Protein AF-A0A359D3Y2-F1 (afdb_monomer)

pLDDT: mean 95.94, std 5.7, range [54.62, 98.75]

Mean predicted aligned error: 2.96 Å

Solvent-accessible surface area (backbone atoms only — not comparable to full-atom values): 4775 Å² total; per-residue (Å²): 116,80,87,49,49,75,60,53,54,54,51,44,54,55,52,54,60,51,50,74,80,44,93,43,76,46,74,26,32,76,93,41,32,72,60,50,57,73,70,41,60,89,85,48,44,74,43,78,40,84,67,96,68,94,54,58,86,81,75,44,64,54,75,45,71,41,87,90,79,68,49,75,50,70,91

Foldseek 3Di:
DVVCVVVLVVVQVVQQVVVVPDAAEAEDAPVCQVVNCVSHDVRHHYDHDDDPDDPCVVVPWDWDADPVPRDIDTD

Structure (mmCIF, N/CA/C/O backbone):
data_AF-A0A359D3Y2-F1
#
_entry.id   AF-A0A359D3Y2-F1
#
loop_
_atom_site.group_PDB
_atom_site.id
_atom_site.type_symbol
_atom_site.label_atom_id
_atom_site.label_alt_id
_atom_site.label_comp_id
_atom_site.label_asym_id
_atom_site.label_entity_id
_atom_site.label_seq_id
_atom_site.pdbx_PDB_ins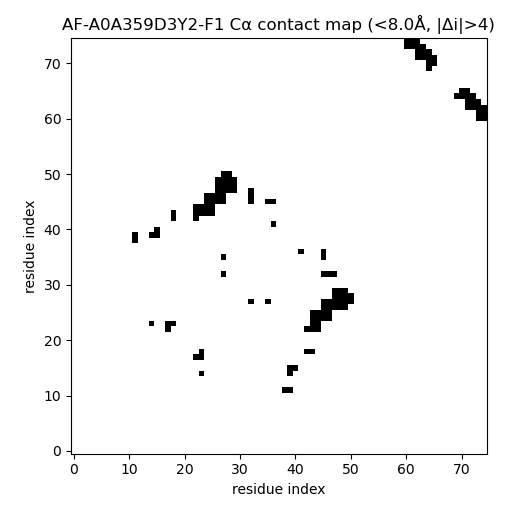_code
_atom_site.Cartn_x
_atom_site.Cartn_y
_atom_site.Cartn_z
_atom_site.occupancy
_atom_site.B_iso_or_equiv
_atom_site.auth_seq_id
_atom_site.auth_comp_id
_atom_site.auth_asym_id
_atom_site.auth_atom_id
_atom_site.pdbx_PDB_model_num
ATOM 1 N N . ARG A 1 1 ? 19.691 2.238 -7.007 1.00 54.62 1 ARG A N 1
ATOM 2 C CA . ARG A 1 1 ? 20.428 0.943 -6.993 1.00 54.62 1 ARG A CA 1
ATOM 3 C C . ARG A 1 1 ? 19.435 -0.198 -7.244 1.00 54.62 1 ARG A C 1
ATOM 5 O O . ARG A 1 1 ? 18.349 -0.139 -6.679 1.00 54.62 1 ARG A O 1
ATOM 12 N N . ASN A 1 2 ? 19.764 -1.175 -8.101 1.00 82.44 2 ASN A N 1
ATOM 13 C CA . ASN A 1 2 ? 18.989 -2.407 -8.374 1.00 82.44 2 ASN A CA 1
ATOM 14 C C . ASN A 1 2 ? 17.465 -2.238 -8.556 1.00 82.44 2 ASN A C 1
ATOM 16 O O . ASN A 1 2 ? 16.715 -3.101 -8.119 1.00 82.44 2 ASN A O 1
ATOM 20 N N . GLY A 1 3 ? 16.981 -1.118 -9.108 1.00 87.12 3 GLY A N 1
ATOM 21 C CA . GLY A 1 3 ? 15.539 -0.862 -9.267 1.00 87.12 3 GLY A CA 1
ATOM 22 C C . GLY A 1 3 ? 14.701 -1.052 -7.990 1.00 87.12 3 GLY A C 1
ATOM 23 O O . GLY A 1 3 ? 13.584 -1.550 -8.080 1.00 87.12 3 GLY A O 1
ATOM 24 N N . ALA A 1 4 ? 15.264 -0.749 -6.811 1.00 93.12 4 ALA A N 1
ATOM 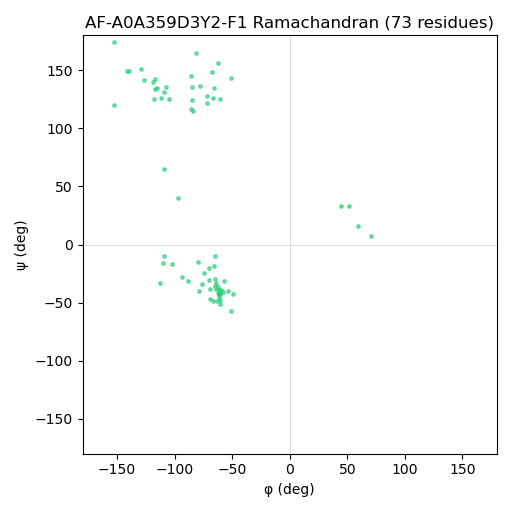25 C CA . ALA A 1 4 ? 14.641 -0.936 -5.493 1.00 93.12 4 ALA A CA 1
ATOM 26 C C . ALA A 1 4 ? 14.235 -2.385 -5.138 1.00 93.12 4 ALA A C 1
ATOM 28 O O . ALA A 1 4 ? 13.495 -2.595 -4.181 1.00 93.12 4 ALA A O 1
ATOM 29 N N . LYS A 1 5 ? 14.740 -3.406 -5.847 1.00 96.00 5 LYS A N 1
ATOM 30 C CA . LYS A 1 5 ? 14.347 -4.814 -5.637 1.00 96.00 5 LYS A CA 1
ATOM 31 C C . LYS A 1 5 ? 14.477 -5.319 -4.189 1.00 96.00 5 LYS A C 1
ATOM 33 O O . LYS A 1 5 ? 13.550 -5.996 -3.751 1.00 96.00 5 LYS A O 1
ATOM 38 N N . PRO A 1 6 ? 15.525 -4.969 -3.413 1.00 96.69 6 PRO A N 1
ATOM 39 C CA . PRO A 1 6 ? 15.577 -5.340 -1.998 1.00 96.69 6 PRO A CA 1
ATOM 40 C C . PRO A 1 6 ? 14.409 -4.768 -1.180 1.00 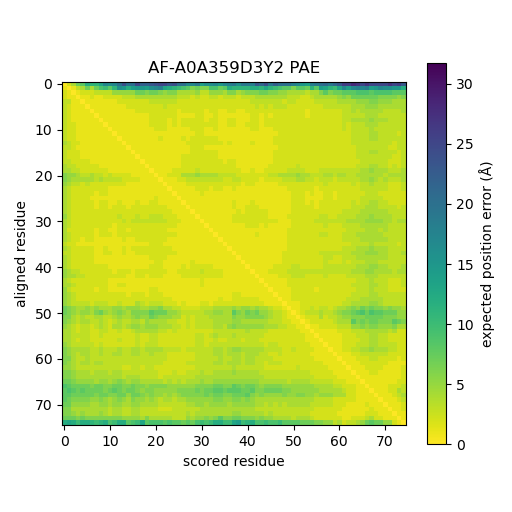96.69 6 PRO A C 1
ATOM 42 O O . PRO A 1 6 ? 13.801 -5.492 -0.403 1.00 96.69 6 PRO A O 1
ATOM 45 N N . ALA A 1 7 ? 14.041 -3.502 -1.407 1.00 96.38 7 ALA A N 1
ATOM 46 C CA . ALA A 1 7 ? 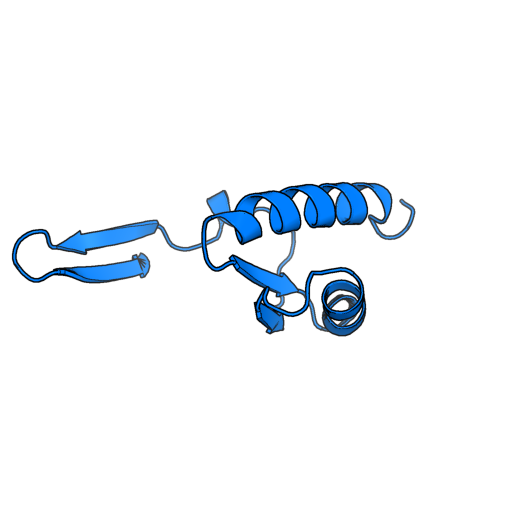12.916 -2.866 -0.722 1.00 96.38 7 ALA A CA 1
ATOM 47 C C . ALA A 1 7 ? 11.569 -3.458 -1.164 1.00 96.38 7 ALA A C 1
ATOM 49 O O . ALA A 1 7 ? 10.693 -3.672 -0.334 1.00 96.38 7 ALA A O 1
ATOM 50 N N . GLN A 1 8 ? 11.415 -3.790 -2.453 1.00 97.31 8 GLN A N 1
ATOM 51 C CA . GLN A 1 8 ? 10.207 -4.456 -2.955 1.00 97.31 8 GLN A CA 1
ATOM 52 C C . GLN A 1 8 ? 9.953 -5.788 -2.240 1.00 97.31 8 GLN A C 1
ATOM 54 O O . GLN A 1 8 ? 8.812 -6.070 -1.891 1.00 97.31 8 GLN A O 1
ATOM 59 N N . LYS A 1 9 ? 11.004 -6.578 -1.979 1.00 98.00 9 LYS A N 1
ATOM 60 C CA . LYS A 1 9 ? 10.878 -7.844 -1.243 1.00 98.00 9 LYS A CA 1
ATOM 61 C C . LYS A 1 9 ? 10.322 -7.626 0.169 1.00 98.00 9 LYS A C 1
ATOM 63 O O . LYS A 1 9 ? 9.368 -8.295 0.549 1.00 98.00 9 LYS A O 1
ATOM 68 N N . VAL A 1 10 ? 10.867 -6.653 0.902 1.00 98.31 10 VAL A N 1
ATOM 69 C CA . VAL A 1 10 ? 10.391 -6.306 2.253 1.00 98.31 10 VAL A CA 1
ATOM 70 C C . VAL A 1 10 ? 8.933 -5.840 2.218 1.00 98.31 10 VAL A C 1
ATOM 72 O O . VAL A 1 10 ? 8.125 -6.274 3.033 1.00 98.31 10 VAL A O 1
ATOM 75 N N . TRP A 1 11 ? 8.557 -5.020 1.233 1.00 97.81 11 TRP A N 1
ATOM 76 C CA . TRP A 1 11 ? 7.167 -4.593 1.065 1.00 97.81 11 TRP A CA 1
ATOM 77 C C . TRP A 1 11 ? 6.210 -5.757 0.794 1.00 97.81 11 TRP A C 1
ATOM 79 O O . TRP A 1 11 ? 5.110 -5.763 1.338 1.00 97.81 11 TRP A O 1
ATOM 89 N N . VAL A 1 12 ? 6.612 -6.752 -0.001 1.00 98.44 12 VAL A N 1
ATOM 90 C CA . VAL A 1 12 ? 5.793 -7.954 -0.238 1.00 98.44 12 VAL A CA 1
ATOM 91 C C . VAL A 1 12 ? 5.574 -8.730 1.061 1.00 98.44 12 VAL A C 1
ATOM 93 O O . VAL A 1 12 ? 4.451 -9.162 1.312 1.00 98.44 12 VAL A O 1
ATOM 96 N N . GLU A 1 13 ? 6.602 -8.873 1.901 1.00 98.69 13 GLU A N 1
ATOM 97 C CA . GLU A 1 13 ? 6.499 -9.545 3.204 1.00 98.69 13 GLU A CA 1
ATOM 98 C C . GLU A 1 13 ? 5.543 -8.797 4.150 1.00 98.69 13 GLU A C 1
ATOM 100 O O . GLU A 1 13 ? 4.614 -9.405 4.684 1.00 98.69 13 GLU A O 1
ATOM 105 N N . ILE A 1 14 ? 5.694 -7.473 4.281 1.00 98.25 14 ILE A N 1
ATOM 106 C CA . ILE A 1 14 ? 4.822 -6.624 5.115 1.00 98.25 14 ILE A CA 1
ATOM 107 C C . ILE A 1 14 ? 3.369 -6.691 4.639 1.00 98.25 14 ILE A C 1
ATOM 109 O O . ILE A 1 14 ? 2.463 -6.951 5.430 1.00 98.25 14 ILE A O 1
ATOM 113 N N . VAL A 1 15 ? 3.138 -6.478 3.340 1.00 98.44 15 VAL A N 1
ATOM 114 C CA . VAL A 1 15 ? 1.788 -6.492 2.765 1.00 98.44 15 VAL A CA 1
ATOM 115 C C . VAL A 1 15 ? 1.140 -7.860 2.943 1.00 98.44 15 VAL A C 1
ATOM 117 O O . VAL A 1 15 ? -0.029 -7.928 3.309 1.00 98.44 15 VAL A O 1
ATOM 120 N N . SER A 1 16 ? 1.887 -8.946 2.723 1.00 98.50 16 SER A N 1
ATOM 121 C CA . SER A 1 16 ? 1.358 -10.304 2.884 1.00 98.50 16 SER A CA 1
ATOM 122 C C . SER A 1 16 ? 0.995 -10.609 4.335 1.00 98.50 16 SER A C 1
ATOM 124 O O . SER A 1 16 ? -0.004 -11.281 4.564 1.00 98.50 16 SER A O 1
ATOM 126 N N . ALA A 1 17 ? 1.762 -10.098 5.303 1.00 98.62 17 ALA A N 1
ATOM 127 C CA . ALA A 1 17 ? 1.456 -10.257 6.720 1.00 98.62 17 ALA A CA 1
ATOM 128 C C . ALA A 1 17 ? 0.166 -9.516 7.113 1.00 98.62 17 ALA A C 1
ATOM 130 O O . ALA A 1 17 ? -0.721 -10.121 7.711 1.00 98.62 17 ALA A O 1
ATOM 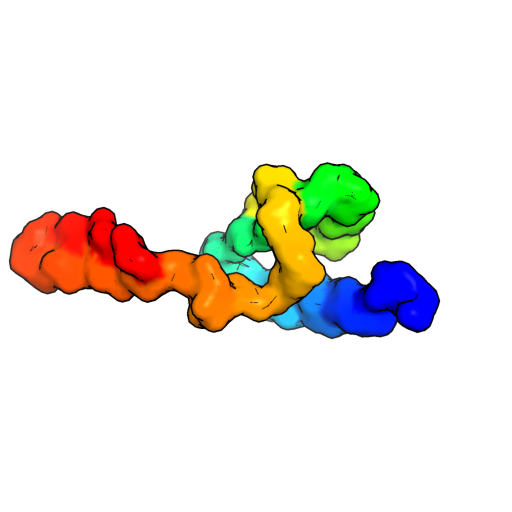131 N N . ILE A 1 18 ? 0.016 -8.246 6.720 1.00 98.50 18 ILE A N 1
ATOM 132 C CA . ILE A 1 18 ? -1.192 -7.447 7.016 1.00 98.50 18 ILE A CA 1
ATOM 133 C C . ILE A 1 18 ? -2.429 -8.046 6.331 1.00 98.50 18 ILE A C 1
ATOM 135 O O . ILE A 1 18 ? -3.506 -8.107 6.919 1.00 98.50 18 ILE A O 1
ATOM 139 N N . ALA A 1 19 ? -2.269 -8.559 5.108 1.00 98.38 19 ALA A N 1
ATOM 140 C CA . ALA A 1 19 ? -3.365 -9.140 4.338 1.00 98.38 19 ALA A CA 1
ATOM 141 C C . ALA A 1 19 ? -3.979 -10.409 4.963 1.00 98.38 19 ALA A C 1
ATOM 143 O O . ALA A 1 19 ? -5.034 -10.859 4.521 1.00 98.38 19 ALA A O 1
ATOM 144 N N . THR A 1 20 ? -3.352 -10.977 6.002 1.00 98.06 20 THR A N 1
ATOM 145 C CA . THR A 1 20 ? -3.941 -12.074 6.787 1.00 98.06 20 THR A CA 1
ATOM 146 C C . THR A 1 20 ? -5.058 -11.617 7.725 1.00 98.06 20 THR A C 1
ATOM 148 O O . THR A 1 20 ? -5.912 -12.433 8.071 1.00 98.06 20 THR A O 1
ATOM 151 N N . SER A 1 21 ? -5.072 -10.341 8.127 1.00 97.88 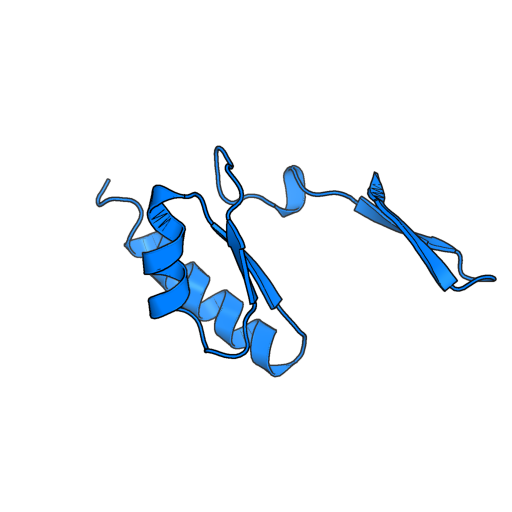21 SER A N 1
ATOM 152 C CA . SER A 1 21 ? -6.042 -9.793 9.082 1.00 97.88 21 SER A CA 1
ATOM 153 C C . SER A 1 21 ? -6.999 -8.785 8.457 1.00 97.88 21 SER A C 1
ATOM 155 O O . SER A 1 21 ? -8.154 -8.712 8.871 1.00 97.88 21 SER A O 1
ATOM 157 N N . GLU A 1 22 ? -6.546 -8.008 7.471 1.00 97.62 22 GLU A N 1
ATOM 158 C CA . GLU A 1 22 ? -7.322 -6.901 6.909 1.00 97.62 22 GLU A CA 1
ATOM 159 C C . GLU A 1 22 ? -7.151 -6.795 5.385 1.00 97.62 22 GLU A C 1
ATOM 161 O O . GLU A 1 22 ? -6.085 -7.114 4.852 1.00 97.62 22 GLU A O 1
ATOM 166 N N . PRO A 1 23 ? -8.166 -6.320 4.639 1.00 98.31 23 PRO A N 1
ATOM 167 C CA . PRO A 1 23 ? -8.019 -6.064 3.211 1.00 98.31 23 PRO A CA 1
ATOM 168 C C . PRO A 1 23 ? -6.935 -5.017 2.923 1.00 98.31 23 PRO A C 1
ATOM 170 O O . PRO A 1 23 ? -7.012 -3.881 3.386 1.00 98.31 23 PRO A O 1
ATOM 173 N N . VAL A 1 24 ? -5.963 -5.361 2.075 1.00 98.62 24 VAL A N 1
ATOM 174 C CA . VAL A 1 24 ? -4.892 -4.436 1.669 1.00 98.62 24 VAL A CA 1
ATOM 175 C C . VAL A 1 24 ? -5.081 -3.97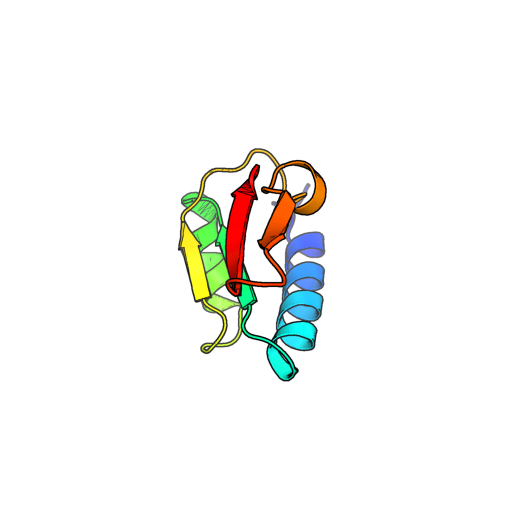2 0.227 1.00 98.62 24 VAL A C 1
ATOM 177 O O . VAL A 1 24 ? -5.334 -4.770 -0.681 1.00 98.62 24 VAL A O 1
ATOM 180 N N . THR A 1 25 ? -4.908 -2.667 0.002 1.00 98.56 25 THR A N 1
ATOM 181 C CA . THR A 1 25 ? -4.726 -2.082 -1.332 1.00 98.56 25 THR A CA 1
ATOM 182 C C . THR A 1 25 ? -3.303 -1.552 -1.465 1.00 98.56 25 THR A C 1
ATOM 184 O O . THR A 1 25 ? -2.883 -0.722 -0.665 1.00 98.56 25 THR A O 1
ATOM 187 N N . VAL A 1 26 ? -2.582 -1.986 -2.498 1.00 98.31 26 VAL A N 1
ATOM 188 C CA . VAL A 1 26 ? -1.263 -1.451 -2.854 1.00 98.31 26 VAL A CA 1
ATOM 189 C C . VAL A 1 26 ? -1.381 -0.557 -4.083 1.00 98.31 26 VAL A C 1
ATOM 191 O O . VAL A 1 26 ? -1.854 -0.984 -5.136 1.00 98.31 26 VAL A O 1
ATOM 194 N N . CYS A 1 27 ? -0.903 0.675 -3.950 1.00 97.88 27 CYS A N 1
ATOM 195 C CA . CYS A 1 27 ? -0.712 1.604 -5.055 1.00 97.88 27 CYS A CA 1
ATOM 196 C C . CYS A 1 27 ? 0.652 1.348 -5.706 1.00 97.88 27 CYS A C 1
ATOM 198 O O . CYS A 1 27 ? 1.680 1.375 -5.028 1.00 97.88 27 CYS A O 1
ATOM 200 N N . ALA A 1 28 ? 0.675 1.094 -7.011 1.00 97.25 28 ALA A N 1
ATOM 2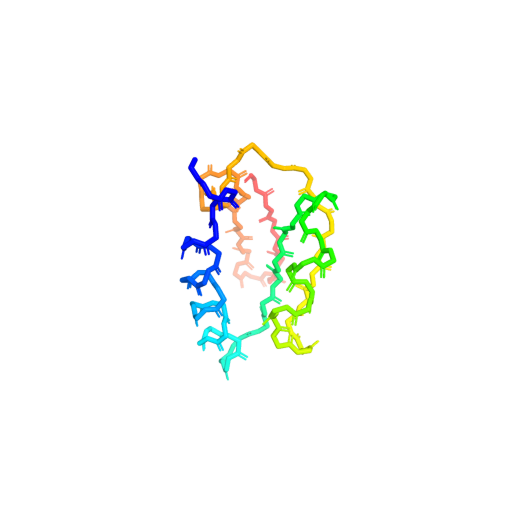01 C CA . ALA A 1 28 ? 1.904 0.885 -7.769 1.00 97.25 28 ALA A CA 1
ATOM 202 C C . ALA A 1 28 ? 1.945 1.817 -8.980 1.00 97.25 28 ALA A C 1
ATOM 204 O O . ALA A 1 28 ? 0.935 2.015 -9.649 1.00 97.25 28 ALA A O 1
ATOM 205 N N . SER A 1 29 ? 3.121 2.352 -9.307 1.00 96.38 29 SER A N 1
ATOM 206 C CA . SER A 1 29 ? 3.293 3.112 -10.546 1.00 96.38 29 SER A CA 1
ATOM 207 C C . SER A 1 29 ? 3.028 2.230 -11.770 1.00 96.38 29 SER A C 1
ATOM 209 O O . SER A 1 29 ? 3.227 1.014 -11.713 1.00 96.38 29 SER A O 1
ATOM 211 N N . ALA A 1 30 ? 2.667 2.840 -12.901 1.00 96.94 30 ALA A N 1
ATOM 212 C CA . ALA A 1 30 ? 2.431 2.127 -14.161 1.00 96.94 30 ALA A CA 1
ATOM 213 C C . ALA A 1 30 ? 3.573 1.150 -14.513 1.00 96.94 30 ALA A C 1
ATOM 215 O O . ALA A 1 30 ? 3.349 -0.013 -14.848 1.00 96.94 30 ALA A O 1
ATOM 216 N N . SER A 1 31 ? 4.828 1.580 -14.330 1.00 95.50 31 SER A N 1
ATOM 217 C CA . SER A 1 31 ? 6.010 0.761 -14.627 1.00 95.50 31 SER A CA 1
ATOM 218 C C . SER A 1 31 ? 6.224 -0.411 -13.661 1.00 95.50 31 SER A C 1
ATOM 220 O O . SER A 1 31 ? 6.942 -1.355 -13.996 1.00 95.50 31 SER A O 1
ATOM 222 N N . GLN A 1 32 ? 5.636 -0.374 -12.462 1.00 96.56 32 GLN A N 1
ATOM 223 C CA . GLN A 1 32 ? 5.750 -1.437 -11.461 1.00 96.56 32 GLN A CA 1
A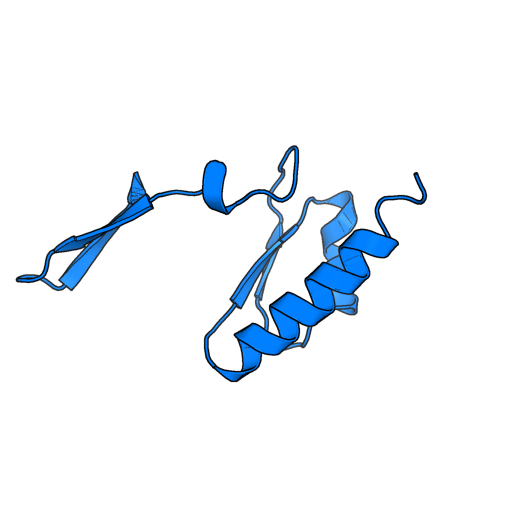TOM 224 C C . GLN A 1 32 ? 4.462 -2.237 -11.263 1.00 96.56 32 GLN A C 1
ATOM 226 O O . GLN A 1 32 ? 4.536 -3.295 -10.638 1.00 96.56 32 GLN A O 1
ATOM 231 N N . TYR A 1 33 ? 3.327 -1.814 -11.823 1.00 97.75 33 TYR A N 1
ATOM 232 C CA . TYR A 1 33 ? 2.021 -2.446 -11.619 1.00 97.75 33 TYR A CA 1
ATOM 233 C C . TYR A 1 33 ? 2.054 -3.960 -11.861 1.00 97.75 33 TYR A C 1
ATOM 235 O O . TYR A 1 33 ? 1.786 -4.755 -10.958 1.00 97.75 33 TYR A O 1
ATOM 243 N N . ALA A 1 34 ? 2.478 -4.382 -13.057 1.00 98.12 34 ALA A N 1
ATOM 244 C CA . ALA A 1 34 ? 2.518 -5.798 -13.419 1.00 98.12 34 ALA A CA 1
ATOM 245 C C . ALA A 1 34 ? 3.499 -6.602 -12.545 1.00 98.12 34 ALA A C 1
ATOM 247 O O . ALA A 1 34 ? 3.264 -7.771 -12.248 1.00 98.12 34 ALA A O 1
ATOM 248 N N . ASN A 1 35 ? 4.599 -5.979 -12.113 1.00 97.69 35 ASN A N 1
ATOM 249 C CA . ASN A 1 35 ? 5.561 -6.595 -11.204 1.00 97.69 35 ASN A CA 1
ATOM 250 C C . ASN A 1 35 ? 4.973 -6.771 -9.793 1.00 97.69 35 ASN A C 1
ATOM 252 O O . ASN A 1 35 ? 5.073 -7.864 -9.242 1.00 97.69 35 ASN A O 1
ATOM 256 N N . ALA A 1 36 ? 4.327 -5.741 -9.241 1.00 97.81 36 ALA A N 1
ATOM 257 C CA . ALA A 1 36 ? 3.664 -5.802 -7.940 1.00 97.81 36 ALA A CA 1
ATOM 258 C C . ALA A 1 36 ? 2.545 -6.849 -7.943 1.00 97.81 36 ALA A C 1
ATOM 260 O O . ALA A 1 36 ? 2.489 -7.699 -7.057 1.00 97.81 36 ALA A O 1
ATOM 261 N N . ARG A 1 37 ? 1.715 -6.868 -8.994 1.00 98.38 37 ARG A N 1
ATOM 262 C CA . ARG A 1 37 ? 0.627 -7.839 -9.119 1.00 98.38 37 ARG A CA 1
ATOM 263 C C . ARG A 1 37 ? 1.120 -9.287 -9.121 1.00 98.38 37 ARG A C 1
ATOM 265 O O . ARG A 1 37 ? 0.469 -10.127 -8.508 1.00 98.38 37 ARG A O 1
ATOM 272 N N . ARG A 1 38 ? 2.251 -9.575 -9.775 1.00 98.38 38 ARG A N 1
ATOM 273 C CA . ARG A 1 38 ? 2.850 -10.922 -9.790 1.00 98.38 38 ARG A CA 1
ATOM 274 C C . ARG A 1 38 ? 3.442 -11.346 -8.447 1.00 98.38 38 ARG A C 1
ATOM 276 O O . ARG A 1 38 ? 3.483 -12.538 -8.179 1.00 98.38 38 ARG A O 1
ATOM 283 N N . GLN A 1 39 ? 3.943 -10.405 -7.648 1.00 98.44 39 GLN A N 1
ATOM 284 C CA . GLN A 1 39 ? 4.596 -10.719 -6.373 1.00 98.44 39 GLN A CA 1
ATOM 285 C C . GLN A 1 39 ? 3.618 -10.787 -5.194 1.00 98.44 39 GLN A C 1
ATOM 287 O O . GLN A 1 39 ? 3.859 -11.529 -4.248 1.00 98.44 39 GLN A O 1
ATOM 292 N N . LEU A 1 40 ? 2.536 -10.005 -5.231 1.00 98.62 40 LEU A N 1
ATOM 293 C CA . LEU A 1 40 ? 1.587 -9.891 -4.125 1.00 98.62 40 LEU A CA 1
ATOM 294 C C . LEU A 1 40 ? 0.509 -10.987 -4.161 1.00 98.62 40 LEU A C 1
ATOM 296 O O . LEU A 1 40 ? 0.023 -11.307 -5.254 1.00 98.62 40 LEU A O 1
ATOM 300 N N . PRO A 1 41 ? 0.042 -11.480 -2.993 1.00 98.31 41 PRO A N 1
ATOM 301 C CA . PRO A 1 41 ? -1.048 -12.451 -2.904 1.00 98.31 41 PRO A CA 1
ATOM 302 C C . PRO A 1 41 ? -2.286 -12.031 -3.702 1.00 98.31 41 PRO A C 1
ATOM 304 O O . PRO A 1 41 ? -2.640 -10.852 -3.739 1.00 98.31 41 PRO A O 1
ATOM 307 N N . ALA A 1 42 ? -2.978 -12.993 -4.318 1.00 97.75 42 ALA A N 1
ATOM 308 C CA . ALA A 1 42 ? -4.070 -12.715 -5.258 1.00 97.75 42 ALA A CA 1
ATOM 309 C C . ALA A 1 42 ? -5.214 -11.864 -4.666 1.00 97.75 42 ALA A C 1
ATOM 311 O O . ALA A 1 42 ? -5.809 -11.069 -5.387 1.00 97.75 42 ALA A O 1
ATOM 312 N N . HIS A 1 43 ? -5.485 -11.995 -3.363 1.00 97.94 43 HIS A N 1
ATOM 313 C CA . HIS A 1 43 ? -6.542 -11.260 -2.659 1.00 97.94 43 HIS A CA 1
ATOM 314 C C . HIS A 1 43 ? -6.161 -9.813 -2.290 1.00 97.94 43 HIS A C 1
ATOM 316 O O . HIS A 1 43 ? -7.042 -9.013 -1.988 1.00 97.94 43 HIS A O 1
ATOM 322 N N . VAL A 1 44 ? -4.875 -9.443 -2.334 1.00 98.75 44 VAL A N 1
ATOM 323 C CA . VAL A 1 44 ? -4.443 -8.044 -2.169 1.00 98.75 44 VAL A CA 1
ATOM 324 C C . VAL A 1 44 ? -4.839 -7.273 -3.416 1.00 98.75 44 VAL A C 1
ATOM 326 O O . VAL A 1 44 ? -4.470 -7.682 -4.513 1.00 98.75 44 VAL A O 1
ATOM 329 N N . ARG A 1 45 ? -5.540 -6.146 -3.300 1.00 98.69 45 ARG A N 1
ATOM 330 C CA . ARG A 1 45 ? -5.892 -5.313 -4.460 1.00 98.69 45 ARG A CA 1
ATOM 331 C C . ARG A 1 45 ? -4.687 -4.473 -4.893 1.00 98.69 45 ARG A C 1
ATOM 333 O O . ARG A 1 45 ? -4.023 -3.880 -4.051 1.00 98.69 45 ARG A O 1
ATOM 340 N N . VAL A 1 46 ? -4.423 -4.372 -6.197 1.00 98.56 46 VAL A N 1
ATOM 341 C CA . VAL A 1 46 ? -3.366 -3.498 -6.741 1.00 98.56 46 VAL A CA 1
ATOM 342 C C . VAL A 1 46 ? -3.994 -2.452 -7.651 1.00 98.56 46 VAL A C 1
ATOM 344 O O . VAL A 1 46 ? -4.719 -2.803 -8.584 1.00 98.56 46 VAL A O 1
ATOM 347 N N . VAL A 1 47 ? -3.717 -1.180 -7.373 1.00 98.25 47 VAL A N 1
ATOM 348 C CA . VAL A 1 47 ? -4.212 -0.026 -8.135 1.00 98.25 47 VAL A CA 1
ATOM 349 C C . VAL A 1 47 ? -3.026 0.682 -8.777 1.00 98.25 47 VAL A C 1
ATOM 351 O O . VAL A 1 47 ? -1.997 0.884 -8.133 1.00 98.25 47 VAL A O 1
ATOM 354 N N . GLU A 1 48 ? -3.160 1.043 -10.052 1.00 98.06 48 GLU A N 1
ATOM 355 C CA . GLU A 1 48 ? -2.179 1.908 -10.695 1.00 98.06 48 GLU A CA 1
ATOM 356 C C . GLU A 1 48 ? -2.326 3.335 -10.158 1.00 98.06 48 GLU A C 1
ATOM 358 O O . GLU A 1 48 ? -3.396 3.934 -10.243 1.00 98.06 48 GLU A O 1
ATOM 363 N N . MET A 1 49 ? -1.255 3.868 -9.581 1.00 97.12 49 MET A N 1
ATOM 364 C CA . MET A 1 49 ? -1.191 5.231 -9.069 1.00 97.12 49 MET A CA 1
ATOM 365 C C . MET A 1 49 ? 0.261 5.696 -9.119 1.00 97.12 49 MET A C 1
ATOM 367 O O . MET A 1 49 ? 1.153 5.091 -8.518 1.00 97.12 49 MET A O 1
ATOM 371 N N . THR A 1 50 ? 0.516 6.768 -9.863 1.00 93.88 50 THR A N 1
ATOM 372 C CA . THR A 1 50 ? 1.831 7.409 -9.887 1.00 93.88 50 THR A CA 1
ATOM 373 C C . THR A 1 50 ? 2.129 8.032 -8.532 1.00 93.88 50 THR A C 1
ATOM 375 O O . THR A 1 50 ? 1.353 8.842 -8.036 1.00 93.88 50 THR A O 1
ATOM 378 N N . CYS A 1 51 ? 3.275 7.676 -7.962 1.00 87.81 51 CYS A N 1
ATOM 379 C CA . CYS A 1 51 ? 3.800 8.273 -6.745 1.00 87.81 51 CYS A CA 1
ATOM 380 C C . CYS A 1 51 ? 5.312 8.461 -6.894 1.00 87.81 51 CYS A C 1
ATOM 382 O O . CYS A 1 51 ? 5.966 7.680 -7.592 1.00 87.81 51 CYS A O 1
ATOM 384 N N . ASN A 1 52 ? 5.856 9.487 -6.242 1.00 90.56 52 ASN A N 1
ATOM 385 C CA . ASN A 1 52 ? 7.291 9.766 -6.264 1.00 90.56 52 ASN A CA 1
ATOM 386 C C . ASN A 1 52 ? 8.082 8.801 -5.366 1.00 90.56 52 ASN A C 1
ATOM 388 O O . ASN A 1 52 ? 9.205 8.446 -5.712 1.00 90.56 52 ASN A O 1
ATOM 392 N N . ASP A 1 53 ? 7.499 8.365 -4.242 1.00 90.62 53 ASP A N 1
ATOM 393 C CA . ASP A 1 53 ? 8.106 7.402 -3.314 1.00 90.62 53 ASP A CA 1
ATOM 394 C C . ASP A 1 53 ? 7.033 6.606 -2.536 1.00 90.62 53 ASP A C 1
ATOM 396 O O . ASP A 1 53 ? 5.837 6.862 -2.662 1.00 90.62 53 ASP A O 1
ATOM 400 N N . THR A 1 54 ? 7.421 5.614 -1.735 1.00 90.88 54 THR A N 1
ATOM 401 C CA . THR A 1 54 ? 6.502 4.651 -1.098 1.00 90.88 54 THR A CA 1
ATOM 402 C C . THR A 1 54 ? 6.117 5.001 0.346 1.00 90.88 54 THR A C 1
ATOM 404 O O . THR A 1 54 ? 6.014 4.113 1.189 1.00 90.88 54 THR A O 1
ATOM 407 N N . TRP A 1 55 ? 5.879 6.282 0.641 1.00 94.75 55 TRP A N 1
ATOM 408 C CA . TRP A 1 55 ? 5.509 6.774 1.981 1.00 94.75 55 TRP A CA 1
ATOM 409 C C . TRP A 1 55 ? 4.050 7.233 2.032 1.00 94.75 55 TRP A C 1
ATOM 411 O O . TRP A 1 55 ? 3.738 8.408 2.229 1.00 94.75 55 TRP A O 1
ATOM 421 N N . PHE A 1 56 ? 3.124 6.288 1.840 1.00 94.88 56 PHE A N 1
ATOM 422 C CA . PHE A 1 56 ? 1.683 6.584 1.812 1.00 94.88 56 PHE A CA 1
ATOM 423 C C . PHE A 1 56 ? 1.143 7.064 3.169 1.00 94.88 56 PHE A C 1
ATOM 425 O O . PHE A 1 56 ? 0.094 7.689 3.232 1.00 94.88 56 PHE A O 1
ATOM 432 N N . ARG A 1 57 ? 1.873 6.805 4.261 1.00 95.69 57 ARG A N 1
ATOM 433 C CA . ARG A 1 57 ? 1.568 7.361 5.584 1.00 95.69 57 ARG A CA 1
ATOM 434 C C . ARG A 1 57 ? 1.657 8.889 5.610 1.00 95.69 57 ARG A C 1
ATOM 436 O O . ARG A 1 57 ? 0.826 9.503 6.266 1.00 95.69 57 ARG A O 1
ATOM 443 N N . ASP A 1 58 ? 2.612 9.458 4.881 1.00 95.94 58 ASP A N 1
ATOM 444 C CA . ASP A 1 58 ? 2.919 10.893 4.917 1.00 95.94 58 ASP A CA 1
ATOM 445 C C . ASP A 1 58 ? 2.178 11.669 3.820 1.00 95.94 58 ASP A C 1
ATOM 447 O O . ASP A 1 58 ? 1.911 12.856 3.961 1.00 95.94 58 ASP A O 1
ATOM 451 N N . SER A 1 59 ? 1.874 10.995 2.706 1.00 93.69 59 SER A N 1
ATOM 452 C CA . SER A 1 59 ? 1.284 11.591 1.495 1.00 93.69 59 SER A CA 1
ATOM 453 C C . SER A 1 59 ? -0.163 11.176 1.228 1.00 93.69 59 SER A C 1
ATOM 455 O O . SER A 1 59 ? -0.834 11.791 0.401 1.00 93.69 59 SER A O 1
ATOM 457 N N . GLY A 1 60 ? -0.634 10.112 1.880 1.00 93.19 60 GLY A N 1
ATOM 458 C CA . GLY A 1 60 ? -2.014 9.658 1.800 1.00 93.19 60 GLY A CA 1
ATOM 459 C C . GLY A 1 60 ? -2.926 10.454 2.734 1.00 93.19 60 GLY A C 1
ATOM 460 O O . GLY A 1 60 ? -2.442 11.130 3.643 1.00 93.19 60 GLY A O 1
ATOM 461 N N . PRO A 1 61 ? -4.249 10.357 2.538 1.00 96.06 61 PRO A N 1
ATOM 462 C CA . PRO A 1 61 ? -5.196 11.109 3.342 1.00 96.06 61 PRO A CA 1
ATOM 463 C C . PRO A 1 61 ? -5.204 10.639 4.799 1.00 96.06 61 PRO A C 1
ATOM 465 O O . PRO A 1 61 ? -5.047 9.444 5.096 1.00 96.06 61 PRO A O 1
ATOM 468 N N . ALA A 1 62 ? -5.474 11.572 5.706 1.00 96.62 62 ALA A N 1
ATOM 469 C CA . ALA A 1 62 ? -5.888 11.243 7.061 1.00 96.62 62 ALA A CA 1
ATOM 470 C C . ALA A 1 62 ? -7.408 11.031 7.066 1.00 96.62 62 ALA A C 1
ATOM 472 O O . ALA A 1 62 ? -8.172 11.946 6.759 1.00 96.62 62 ALA A O 1
ATOM 473 N N . PHE A 1 63 ? -7.853 9.816 7.390 1.00 97.12 63 PHE A N 1
ATOM 474 C CA . PHE A 1 63 ? -9.279 9.510 7.467 1.00 97.12 63 PHE A CA 1
ATOM 475 C C . PHE A 1 63 ? -9.852 9.886 8.834 1.00 97.12 63 PHE A C 1
ATOM 477 O O . PHE A 1 63 ? -9.266 9.575 9.870 1.00 97.12 63 PHE A O 1
ATOM 484 N N . LEU A 1 64 ? -11.017 10.525 8.813 1.00 97.81 64 LEU A N 1
ATOM 485 C CA . LEU A 1 64 ? -11.819 10.898 9.972 1.00 97.81 64 LEU A CA 1
ATOM 486 C C . LEU A 1 64 ? -13.158 10.167 9.899 1.00 97.81 64 LEU A C 1
ATOM 488 O O . LEU A 1 64 ? -13.727 10.022 8.813 1.00 97.81 64 LEU A O 1
ATOM 492 N N . VAL A 1 65 ? -13.654 9.735 11.056 1.00 98.00 65 VAL A N 1
ATOM 493 C CA . VAL A 1 65 ? -14.953 9.074 11.202 1.00 98.00 65 VAL A CA 1
ATOM 494 C C . VAL A 1 65 ? -15.839 9.949 12.077 1.00 98.00 65 VAL A C 1
ATOM 496 O O . VAL A 1 65 ? -15.392 10.468 13.097 1.00 98.00 65 VAL A O 1
ATOM 499 N N . ASN A 1 66 ? -17.083 10.146 11.655 1.00 97.81 66 ASN A N 1
ATOM 500 C CA . ASN A 1 66 ? -18.115 10.708 12.511 1.00 97.81 66 ASN A CA 1
ATOM 501 C C . ASN A 1 66 ? -18.713 9.573 13.355 1.00 97.81 66 ASN A C 1
ATOM 503 O O . ASN A 1 66 ? -19.340 8.677 12.795 1.00 97.81 66 ASN A O 1
ATOM 507 N N . ASP A 1 67 ? -18.530 9.614 14.675 1.00 97.44 67 ASP A N 1
ATOM 508 C CA . ASP A 1 67 ? -18.965 8.536 15.576 1.00 97.44 67 ASP A CA 1
ATOM 509 C C . ASP A 1 67 ? -20.495 8.365 15.626 1.00 97.44 67 ASP A C 1
ATOM 511 O O . ASP A 1 67 ? -20.976 7.245 15.792 1.00 97.44 67 ASP A O 1
ATOM 515 N N . ASP A 1 68 ? -21.267 9.440 15.421 1.00 97.50 68 ASP A N 1
ATOM 516 C CA . ASP A 1 68 ? -22.735 9.395 15.468 1.00 97.50 68 ASP A CA 1
ATOM 517 C C . ASP A 1 68 ? -23.338 8.822 14.177 1.00 97.50 68 ASP A C 1
ATOM 519 O O . ASP A 1 68 ? -24.325 8.085 14.215 1.00 97.50 68 ASP A O 1
ATOM 523 N N . SER A 1 69 ? -22.776 9.180 13.015 1.00 97.81 69 SER A N 1
ATOM 524 C CA . SER A 1 69 ? -23.324 8.795 11.704 1.00 97.81 69 SER A CA 1
ATOM 525 C C . SER A 1 69 ? -22.585 7.644 11.019 1.00 97.81 69 SER A C 1
ATOM 527 O O . SER A 1 69 ? -23.110 7.062 10.069 1.00 97.81 69 SER A O 1
ATOM 529 N N . GLY A 1 70 ? -21.363 7.333 11.455 1.00 97.69 70 GLY A N 1
ATOM 530 C CA . GLY A 1 70 ? -20.450 6.400 10.791 1.00 97.69 70 GLY A CA 1
ATOM 531 C C . GLY A 1 70 ? -19.866 6.919 9.470 1.00 97.69 70 GLY A C 1
ATOM 532 O O . GLY A 1 70 ? -19.210 6.162 8.753 1.00 97.69 70 GLY A O 1
ATOM 533 N N . GLU A 1 71 ? -20.104 8.184 9.106 1.00 98.00 71 GLU A N 1
ATOM 534 C CA . GLU A 1 71 ? -19.573 8.768 7.871 1.00 98.00 71 GLU A CA 1
ATOM 535 C C . GLU A 1 71 ? -18.039 8.867 7.922 1.00 98.00 71 GLU A C 1
ATOM 537 O O . GLU A 1 71 ? -17.474 9.347 8.904 1.00 98.00 71 GLU A O 1
ATOM 542 N N . VAL A 1 72 ? -17.366 8.467 6.835 1.00 98.00 72 VAL A N 1
ATOM 543 C CA . VAL A 1 72 ? -15.905 8.553 6.690 1.00 98.00 72 VAL A CA 1
ATOM 544 C C . VAL A 1 72 ? -15.532 9.630 5.676 1.00 98.00 72 VAL A C 1
ATOM 546 O O . VAL A 1 72 ? -16.043 9.646 4.553 1.00 98.00 72 VAL A O 1
ATOM 549 N N . ARG A 1 73 ? -14.597 10.508 6.044 1.00 97.62 73 ARG A N 1
ATOM 550 C CA . ARG A 1 73 ? -14.023 11.544 5.167 1.00 97.62 73 ARG A CA 1
ATOM 551 C C . ARG A 1 73 ? -12.499 11.475 5.211 1.00 97.62 73 ARG A C 1
ATOM 553 O O . ARG A 1 73 ? -11.936 11.047 6.210 1.00 97.62 73 ARG A O 1
ATOM 560 N N . GLY A 1 74 ? -11.831 11.873 4.131 1.00 95.50 74 GLY A N 1
ATOM 561 C CA . GLY A 1 74 ? -10.370 11.967 4.061 1.00 95.50 74 GLY A CA 1
ATOM 562 C C . GLY A 1 74 ? -9.938 13.400 3.779 1.00 95.50 74 GLY A C 1
ATOM 563 O O . GLY A 1 74 ? -10.594 14.072 2.978 1.00 95.50 74 GLY A O 1
ATOM 564 N N . VAL A 1 75 ? -8.866 13.848 4.435 1.00 88.44 75 VAL A N 1
ATOM 565 C CA . VAL A 1 75 ? -8.226 15.158 4.220 1.00 88.44 75 VAL A CA 1
ATOM 566 C C . VAL A 1 75 ? -6.798 14.962 3.743 1.00 88.44 75 VAL A C 1
ATOM 568 O O . VAL A 1 75 ? -6.145 14.030 4.272 1.00 88.44 75 VAL A O 1
#

Secondary structure (DSSP, 8-state):
-GGGHHHHHHHHHHHHHHTTTS--EEEE-HHHHHHHHHHS-TTSEEEE---SSS-HHHHSPPEEE-TTT--EEE-

Nearest PDB structures (foldseek):
  6nib-assembly1_A-2  TM=9.649E-01  e=3.388E-06  Medicago truncatula
  2q3u-assembly2_B  TM=9.611E-01  e=4.449E-06  Arabidopsis thaliana
  6nic-assembly2_C  TM=9.535E-01  e=6.693E-06  Medicago truncatula
  6nic-assembly2_D  TM=9.344E-01  e=4.449E-06  Medicago truncatula
  6nic-assembly1_B  TM=9.688E-01  e=1.322E-05  Medicago truncatula

Radius of gyration: 14.41 Å; Cα contacts (8 Å, |Δi|>4): 67; chains: 1; bounding box: 44×28×30 Å

Sequence (75 aa):
RNGAKPAQKVWVEIVSAIATSEPVTVCASASQYANARRQLPAHVRVVEMTCNDTWFRDSGPAFLVNDDSGEVRGV

=== Feature glossary ===
A reading guide for the features in this record.

Start from the sequence.

  · Sequence gives the chain of amino acids in standard one-letter code (A=alanine, C=cysteine, …, Y=tyrosine), read N→C. It is the only feature that is directly encoded by the gene; all structural features are derived from the folded form of this sequence.

Fold it, and you get atomic coordinates and the backbone conformation that goes with them.

  · The mmCIF table is the protein's shape written out atom by atom. For each backbone N, Cα, C, and carbonyl O, it records an (x, y, z) coordinate triple in Å plus the residue type, chain letter, and residue number.

  · Backbone dihedral angles. Every residue except chain termini has a φ (preceding-C → N → Cα → C) and a ψ (N → Cα → C → next-N). They are reported in degrees following the IUPAC sign convention. Secondary structure is essentially a statement about which (φ, ψ) basin each residue occupies.

  · DSSP 8-state secondary structure assigns each residue one of H (α-helix), G (3₁₀-helix), I (π-helix), E (extended β-strand), B (isolated β-bridge), T (hydrogen-bonded turn), S (bend), or '-' (coil). The assignment is computed from backbone hydrogen-bond geometry via the Kabsch–Sander algorithm.

  · P-SEA three-state annotation labels each residue as helix, strand, or coil based purely on the geometry of the Cα trace. It serves as a fallback when the full backbone (and thus DSSP) is unavailable.

Summarize the fold with a handful of shape descriptors and a per-residue structural alphabet.

  · Radius of gyration (Rg) is the root-mean-square distance of Cα atoms from their centroid — a single number for overall size and compactness. A globular domain of N residues has Rg ≈ 2.2·N^0.38 Å; an extended or disordered chain has a much larger Rg. The Cα contact count is the number of residue pairs whose Cα atoms are within 8 Å and are more than four positions apart in sequence — a standard proxy for tertiary packing density. The bounding box is the smallest axis-aligned box enclosing all Cα atoms.

  · Foldseek's 3Di representation compresses backbone geometry into a per-residue letter drawn from a learned twenty-state alphabet. It captures the tertiary interaction pattern around each residue — which residues are packed against it in space, regardless of where they are in sequence.

  · Accessible surface area quantifies burial. A residue with SASA near zero is packed into the hydrophobic core; one with SASA >100 Å² sits on the surface. Computed here via the Shrake–Rupley numerical algorithm with a 1.4 Å probe.

Ask how reliable the model is.

  · For AlphaFold models, the B-factor field carries pLDDT — the model's own estimate of local accuracy on a 0–100 scale. Regions with pLDDT<50 should be treated as essentially unmodeled; they often correspond to intrinsically disordered segments.

  · For experimental (PDB) structures, the B-factor (temperature factor) quantifies the positional spread of each atom in the crystal — a combination of thermal vibration and static disorder — in units of Å². High B-factors mark flexible loops or poorly resolved regions; low B-factors mark the rigid, well-ordered core.

  · PAE(i, j) answers: if I align the predicted and true structures on residue i, how far off (in Å) do I expect residue j to be? A block-diagonal PAE matrix with low values on the blocks and high values off-diagonal is the signature of a multi-domain protein with confidently predicted domains but uncertain inter-domain orientation.

Place it in context: what it resembles, what it is annotated as, and how it looks.

  · Structural nearest neighbors (via Foldseek easy-search vs the PDB). Reported per hit: target PDB id, E-value, and alignment TM-score. A TM-score above ~0.5 is the conventional threshold for 'same fold'.

  · Functional annotations link the protein to curated databases. InterPro entries identify conserved domains and families by matching the sequence against member-database signatures (Pfam, PROSITE, CDD, …). Gene Ontology (GO) terms describe molecular function, biological process, and cellular component in a controlled vocabulary. CATH places the structure in a hierarchical fold classification (Class/Architecture/Topology/Homologous-superfamily). The organism is the source species.

  · Plot images: a contact map (which residues are close in 3D, as an N×N binary image), a Ramachandran scatter (backbone torsion angles, revealing secondary-structure composition at a glance), and — for AlphaFold structures — a PAE heatmap (pairwise prediction confidence).

  · Structure images are PyMOL renders from six orthogonal camera directions. Cartoon representation draws helices as coils and strands as arrows; sticks shows the backbone as bonds; surface shows the solvent-excluded envelope. Rainbow coloring maps sequence position to hue (blue→red, N→C); chain coloring assigns a distinct color per polypeptide.